Protein AF-Q083S3-F1 (afdb_monomer_lite)

Structure (mmCIF, N/CA/C/O backbone):
data_AF-Q083S3-F1
#
_entry.id   AF-Q083S3-F1
#
loop_
_atom_site.group_PDB
_atom_site.id
_atom_site.type_symbol
_atom_site.label_atom_id
_atom_site.label_alt_id
_atom_site.label_comp_id
_atom_site.label_asym_id
_atom_site.label_entity_id
_atom_site.label_seq_id
_atom_site.pdbx_PDB_ins_code
_atom_site.Cartn_x
_atom_site.Cartn_y
_atom_site.Cartn_z
_atom_site.occupancy
_atom_site.B_iso_or_equiv
_atom_site.auth_seq_id
_atom_site.auth_comp_id
_atom_site.auth_asym_id
_atom_site.auth_atom_id
_atom_site.pdbx_PDB_model_num
ATOM 1 N N . MET A 1 1 ? 2.745 14.199 5.716 1.00 61.41 1 MET A N 1
ATOM 2 C CA . MET A 1 1 ? 2.850 12.807 5.234 1.00 61.41 1 MET A CA 1
ATOM 3 C C . MET A 1 1 ? 2.649 11.907 6.439 1.00 61.41 1 MET A C 1
ATOM 5 O O . MET A 1 1 ? 3.330 12.122 7.438 1.00 61.41 1 MET A O 1
ATOM 9 N N . ASN A 1 2 ? 1.665 11.008 6.401 1.00 76.00 2 ASN A N 1
ATOM 10 C CA . ASN A 1 2 ? 1.376 10.135 7.539 1.00 76.00 2 ASN A CA 1
ATOM 11 C C . ASN A 1 2 ? 2.546 9.171 7.780 1.00 76.00 2 ASN A C 1
ATOM 13 O O . ASN A 1 2 ? 3.274 8.821 6.848 1.00 76.00 2 ASN A O 1
ATOM 17 N N . LYS A 1 3 ? 2.758 8.762 9.035 1.00 84.19 3 LYS A N 1
ATOM 18 C CA . LYS A 1 3 ? 3.854 7.851 9.392 1.00 84.19 3 LYS A CA 1
ATOM 19 C C . LYS A 1 3 ? 3.691 6.534 8.629 1.00 84.19 3 LYS A C 1
ATOM 21 O O . LYS A 1 3 ? 2.582 6.034 8.530 1.00 84.19 3 LYS A O 1
ATOM 26 N N . VAL A 1 4 ? 4.766 5.962 8.093 1.00 84.44 4 VAL A N 1
ATOM 27 C CA . VAL A 1 4 ? 4.712 4.675 7.376 1.00 84.44 4 VAL A CA 1
ATOM 28 C C . VAL A 1 4 ? 4.707 3.517 8.377 1.00 84.44 4 VAL A C 1
ATOM 30 O O . VAL A 1 4 ? 5.487 3.524 9.328 1.00 84.44 4 VAL A O 1
ATOM 33 N N . THR A 1 5 ? 3.837 2.529 8.158 1.00 87.31 5 THR A N 1
ATOM 34 C CA . THR A 1 5 ? 3.720 1.315 8.991 1.00 87.31 5 THR A CA 1
ATOM 35 C C . THR A 1 5 ? 4.246 0.076 8.288 1.00 87.31 5 THR A C 1
ATOM 37 O O . THR A 1 5 ? 4.882 -0.762 8.921 1.00 87.31 5 THR A O 1
ATOM 40 N N . LYS A 1 6 ? 3.968 -0.067 6.989 1.00 89.88 6 LYS A N 1
ATOM 41 C CA . LYS A 1 6 ? 4.386 -1.229 6.198 1.00 89.88 6 LYS A CA 1
ATOM 42 C C . LYS A 1 6 ? 4.973 -0.763 4.876 1.00 89.88 6 LYS A C 1
ATOM 44 O O . LYS A 1 6 ? 4.472 0.186 4.277 1.00 89.88 6 LYS A O 1
ATOM 49 N N . THR A 1 7 ? 6.001 -1.465 4.423 1.00 93.75 7 THR A N 1
ATOM 50 C CA . THR A 1 7 ? 6.658 -1.232 3.139 1.00 93.75 7 THR A CA 1
ATOM 51 C C . THR A 1 7 ? 6.784 -2.564 2.422 1.00 93.75 7 T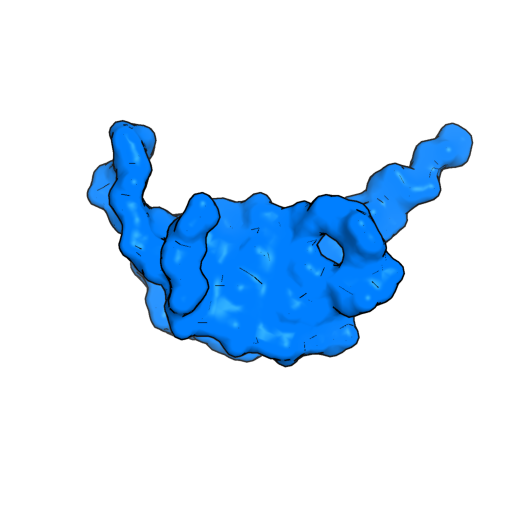HR A C 1
ATOM 53 O O . THR A 1 7 ? 7.234 -3.542 3.014 1.00 93.75 7 THR A O 1
ATOM 56 N N . PHE A 1 8 ? 6.404 -2.582 1.153 1.00 95.00 8 PHE A N 1
ATOM 57 C CA . PHE A 1 8 ? 6.438 -3.747 0.287 1.00 95.00 8 PHE A CA 1
ATOM 58 C C . PHE A 1 8 ? 7.281 -3.416 -0.940 1.00 95.00 8 PHE A C 1
ATOM 60 O O . PHE A 1 8 ? 6.977 -2.484 -1.689 1.00 95.00 8 PHE A O 1
ATOM 67 N N . SER A 1 9 ? 8.346 -4.182 -1.145 1.00 94.56 9 SER A N 1
ATOM 68 C CA . SER A 1 9 ? 9.131 -4.122 -2.375 1.00 94.56 9 SER A CA 1
ATOM 69 C C . SER A 1 9 ? 8.437 -4.983 -3.420 1.00 94.56 9 SER A C 1
ATOM 71 O O . SER A 1 9 ? 8.283 -6.183 -3.214 1.00 94.56 9 SER A O 1
ATOM 73 N N . THR A 1 10 ? 7.997 -4.374 -4.514 1.00 93.12 10 THR A N 1
ATOM 74 C CA . THR A 1 10 ? 7.319 -5.058 -5.626 1.00 93.12 10 THR A CA 1
ATOM 75 C C . THR A 1 10 ? 8.247 -5.159 -6.830 1.00 93.12 10 THR A C 1
ATOM 77 O O . THR A 1 10 ? 9.313 -4.537 -6.861 1.00 93.12 10 THR A O 1
ATOM 80 N N . LYS A 1 11 ? 7.840 -5.895 -7.868 1.00 90.19 11 LYS A N 1
ATOM 81 C CA . LYS A 1 11 ? 8.637 -5.997 -9.103 1.00 90.19 11 LYS A CA 1
ATOM 82 C C . LYS A 1 11 ? 8.839 -4.654 -9.816 1.00 90.19 11 LYS A C 1
ATOM 84 O O . LYS A 1 11 ? 9.868 -4.458 -10.458 1.00 90.19 11 LYS A O 1
ATOM 89 N N . GLN A 1 12 ? 7.867 -3.744 -9.736 1.00 86.94 12 GLN A N 1
ATOM 90 C CA . GLN A 1 12 ? 7.864 -2.488 -10.507 1.00 86.94 12 GLN A CA 1
ATOM 91 C C . GLN A 1 12 ? 8.226 -1.254 -9.665 1.00 86.94 12 GLN A C 1
ATOM 93 O O . GLN A 1 12 ? 8.598 -0.216 -10.217 1.00 86.94 12 GLN A O 1
ATOM 98 N N . GLY A 1 13 ? 8.160 -1.358 -8.338 1.00 90.88 13 GLY A N 1
ATOM 99 C CA . GLY A 1 13 ? 8.382 -0.235 -7.433 1.00 90.88 13 GLY A CA 1
ATOM 100 C C . GLY A 1 13 ? 8.253 -0.606 -5.961 1.00 90.88 13 GLY A C 1
ATOM 101 O O . GLY A 1 13 ? 8.285 -1.775 -5.582 1.00 90.88 13 GLY A O 1
ATOM 102 N N . VAL A 1 14 ? 8.054 0.397 -5.119 1.00 93.56 14 VAL A N 1
ATOM 103 C CA . VAL A 1 14 ? 7.832 0.234 -3.681 1.00 93.56 14 VAL A CA 1
ATOM 104 C C . VAL A 1 14 ? 6.434 0.722 -3.333 1.00 93.56 14 VAL A C 1
ATOM 106 O O . VAL A 1 14 ? 6.047 1.819 -3.731 1.00 93.56 14 VAL A O 1
ATOM 109 N N . VAL A 1 15 ? 5.688 -0.078 -2.573 1.00 93.81 15 VAL A N 1
ATOM 110 C CA . VAL A 1 15 ? 4.392 0.307 -2.004 1.00 93.81 15 VAL A CA 1
ATOM 111 C C . VAL A 1 15 ? 4.555 0.526 -0.506 1.00 93.81 15 VAL A C 1
ATOM 113 O O . VAL A 1 15 ? 5.061 -0.345 0.197 1.00 93.81 15 VAL A O 1
ATOM 116 N N . THR A 1 16 ? 4.121 1.671 0.006 1.00 94.00 16 THR A N 1
ATOM 117 C CA . THR A 1 16 ? 4.106 1.969 1.440 1.00 94.00 16 THR A CA 1
ATOM 118 C C . THR A 1 16 ? 2.682 2.186 1.923 1.00 94.00 16 THR A C 1
ATOM 120 O O . THR A 1 16 ? 1.866 2.785 1.229 1.00 94.00 16 THR A O 1
ATOM 123 N N . LEU A 1 17 ? 2.384 1.695 3.125 1.00 93.62 17 LEU A N 1
ATOM 124 C CA . LEU A 1 17 ? 1.132 1.952 3.828 1.00 93.62 17 LEU A CA 1
ATOM 125 C C . LEU A 1 17 ? 1.390 2.849 5.031 1.00 93.62 17 LEU A C 1
ATOM 127 O O . LEU A 1 17 ? 2.317 2.596 5.811 1.00 93.62 17 LEU A O 1
ATOM 131 N N . SER A 1 18 ? 0.550 3.858 5.221 1.00 93.38 18 SER A N 1
ATOM 132 C CA . SER A 1 18 ? 0.603 4.705 6.405 1.00 93.38 18 SER A CA 1
ATOM 133 C C . SER A 1 18 ? 0.076 4.000 7.658 1.00 93.38 18 SER A C 1
ATOM 135 O O . SER A 1 18 ? -0.589 2.968 7.608 1.00 93.38 18 SER A O 1
ATOM 137 N N . THR A 1 19 ? 0.355 4.577 8.822 1.00 91.44 19 THR A N 1
ATOM 138 C CA . THR A 1 19 ? -0.404 4.339 10.050 1.00 91.44 19 THR A CA 1
ATOM 139 C C . THR A 1 19 ? -1.852 4.751 9.821 1.00 91.44 19 THR A C 1
ATOM 141 O O . THR A 1 19 ? -2.069 5.760 9.137 1.00 91.44 19 THR A O 1
ATOM 144 N N . PRO A 1 20 ? -2.828 4.028 10.395 1.00 92.31 20 PRO A N 1
ATOM 145 C CA . PRO A 1 20 ? -4.213 4.467 10.394 1.00 92.31 20 PRO A CA 1
ATOM 146 C C . PRO A 1 20 ? -4.351 5.882 10.971 1.00 92.31 20 PRO A C 1
ATOM 148 O O . PRO A 1 20 ? -3.719 6.208 11.977 1.00 92.31 20 PRO A O 1
ATOM 151 N N . PHE A 1 21 ? -5.157 6.724 10.332 1.00 90.88 21 PHE A N 1
ATOM 152 C CA . PHE A 1 21 ? -5.415 8.104 10.744 1.00 90.88 21 PHE A CA 1
ATOM 153 C C . PHE A 1 21 ? -6.888 8.467 10.547 1.00 90.88 21 PHE A C 1
ATOM 155 O O . PHE A 1 21 ? -7.576 7.886 9.713 1.00 90.88 21 PHE A O 1
ATOM 162 N N . PHE A 1 22 ? -7.391 9.427 11.319 1.00 90.69 22 PHE A N 1
ATOM 163 C CA . PHE A 1 22 ? -8.753 9.935 11.151 1.00 90.69 22 PHE A CA 1
ATOM 164 C C . PHE A 1 22 ? -8.776 11.111 10.174 1.00 90.69 22 PHE A C 1
ATOM 166 O O . PHE A 1 22 ? -7.833 11.900 10.112 1.00 90.69 22 PHE A O 1
ATOM 173 N N . THR A 1 23 ? -9.875 11.247 9.434 1.00 86.12 23 THR A N 1
ATOM 174 C CA . THR A 1 23 ? -10.143 12.423 8.595 1.00 86.12 23 THR A CA 1
ATOM 175 C C . THR A 1 23 ? -11.495 13.003 8.972 1.00 86.12 23 THR A C 1
ATOM 177 O O . THR A 1 23 ? -12.377 12.265 9.391 1.00 86.12 23 THR A O 1
ATOM 180 N N . LEU A 1 24 ? -11.682 14.312 8.790 1.00 85.12 24 LEU A N 1
ATOM 181 C CA . LEU A 1 24 ? -12.949 14.983 9.116 1.00 85.12 24 LEU A CA 1
ATOM 182 C C . LEU A 1 24 ? -14.150 14.441 8.318 1.00 85.12 24 LEU A C 1
ATOM 184 O O . LEU A 1 24 ? -15.284 14.606 8.745 1.00 85.12 24 LEU A O 1
ATOM 188 N N . MET A 1 25 ? -13.899 13.808 7.168 1.00 85.44 25 MET A N 1
ATOM 189 C CA . MET A 1 25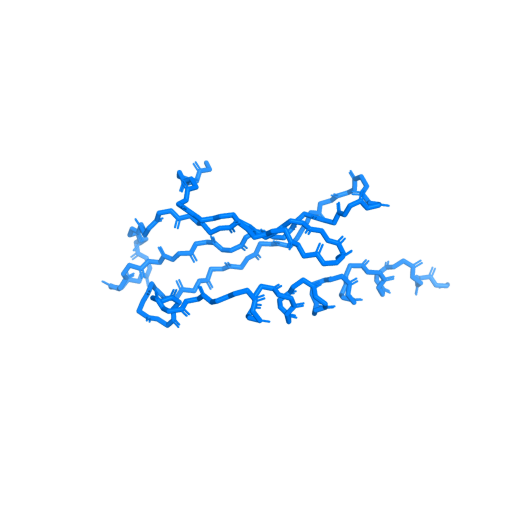 ? -14.930 13.374 6.217 1.00 85.44 25 MET A CA 1
ATOM 190 C C . MET A 1 25 ? -15.355 11.911 6.397 1.00 85.44 25 MET A C 1
ATOM 192 O O . MET A 1 25 ? -16.282 11.470 5.725 1.00 85.44 25 MET A O 1
ATOM 196 N N . HIS A 1 26 ? -14.672 11.147 7.256 1.00 83.19 26 HIS A N 1
ATOM 197 C CA . HIS A 1 26 ? -14.918 9.716 7.421 1.00 83.19 26 HIS A CA 1
ATOM 198 C C . HIS A 1 26 ? -14.965 9.353 8.903 1.00 83.19 26 HIS A C 1
ATOM 200 O O . HIS A 1 26 ? -14.036 9.652 9.651 1.00 83.19 26 HIS A O 1
ATOM 206 N N . GLU A 1 27 ? -16.016 8.642 9.310 1.00 85.56 27 GLU A N 1
ATOM 207 C CA . GLU A 1 27 ? -16.157 8.125 10.679 1.00 85.56 27 GLU A CA 1
ATOM 208 C C . GLU A 1 27 ? -15.137 7.016 10.988 1.00 85.56 27 GLU A C 1
ATOM 210 O O . GLU A 1 27 ? -14.769 6.788 12.140 1.00 85.56 27 GLU A O 1
ATOM 215 N N . GLN A 1 28 ? -14.648 6.331 9.950 1.00 89.06 28 GLN A N 1
ATOM 216 C CA . GLN A 1 28 ? -13.681 5.244 10.062 1.00 89.06 28 GLN A CA 1
ATOM 217 C C . GLN A 1 28 ? -12.243 5.729 9.856 1.00 89.06 28 GLN A C 1
ATOM 219 O O . GLN A 1 28 ? -11.975 6.631 9.056 1.00 89.06 28 GLN A O 1
ATOM 224 N N . GLN A 1 29 ? -11.299 5.069 10.537 1.00 92.44 29 GLN A N 1
ATOM 225 C CA . GLN A 1 29 ? -9.871 5.278 10.296 1.00 92.44 29 GLN A CA 1
ATOM 226 C C . GLN A 1 29 ? -9.516 4.954 8.847 1.00 92.44 29 GLN A C 1
ATOM 228 O O . GLN A 1 29 ? -10.004 3.984 8.273 1.00 92.44 29 GLN A O 1
ATOM 233 N N . GLN A 1 30 ? -8.621 5.754 8.291 1.00 94.00 30 GLN A N 1
ATOM 234 C CA . GLN A 1 30 ? -8.129 5.667 6.930 1.00 94.00 30 GLN A CA 1
ATOM 235 C C . GLN A 1 30 ? -6.663 5.243 6.923 1.00 94.00 30 GLN A C 1
ATOM 237 O O . GLN A 1 30 ? -5.912 5.545 7.848 1.00 94.00 30 GLN A O 1
ATOM 242 N N . VAL A 1 31 ? -6.245 4.562 5.864 1.00 93.31 31 VAL A N 1
ATOM 243 C CA . VAL A 1 31 ? -4.848 4.232 5.575 1.00 93.31 31 VAL A CA 1
ATOM 244 C C . VAL A 1 31 ? -4.524 4.727 4.176 1.00 93.31 31 VAL A C 1
ATOM 246 O O . VAL A 1 31 ? -5.311 4.587 3.243 1.00 93.31 31 VAL A O 1
ATOM 249 N N . GLU A 1 32 ? -3.348 5.316 4.029 1.00 93.50 32 GLU A N 1
ATOM 250 C CA . GLU A 1 32 ? -2.837 5.801 2.758 1.00 93.50 32 GLU A CA 1
ATOM 251 C C . GLU A 1 32 ? -1.873 4.766 2.175 1.00 93.50 32 GLU A C 1
ATOM 253 O O . GLU A 1 32 ? -0.917 4.372 2.843 1.00 93.50 32 GLU A O 1
ATOM 258 N N . ALA A 1 33 ? -2.123 4.325 0.943 1.00 92.94 33 ALA A N 1
ATOM 259 C CA . ALA A 1 33 ? -1.220 3.485 0.172 1.00 92.94 33 ALA A CA 1
ATOM 260 C C . ALA A 1 33 ? -0.534 4.315 -0.912 1.00 92.94 33 ALA A C 1
ATOM 262 O O . ALA A 1 33 ? -1.198 4.921 -1.758 1.00 92.94 33 ALA A O 1
ATOM 263 N N . ILE A 1 34 ? 0.794 4.319 -0.906 1.00 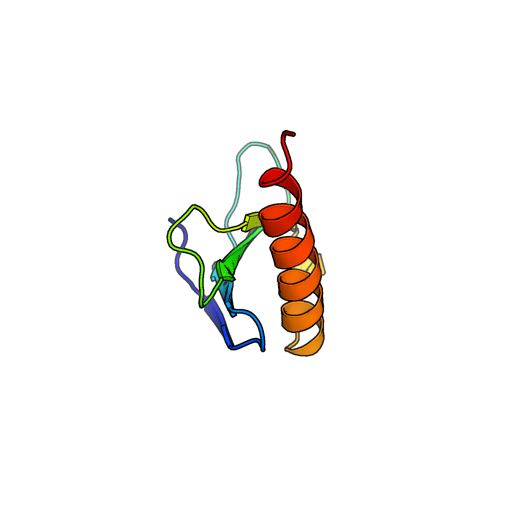92.25 34 ILE A N 1
ATOM 264 C CA . ILE A 1 34 ? 1.615 5.094 -1.831 1.00 92.25 34 ILE A CA 1
ATOM 265 C C . ILE A 1 34 ? 2.484 4.129 -2.630 1.00 92.25 34 ILE A C 1
ATOM 267 O O . ILE A 1 34 ? 3.255 3.369 -2.058 1.00 92.25 34 ILE A O 1
ATOM 271 N N . TYR A 1 35 ? 2.384 4.172 -3.953 1.00 92.56 35 TYR A N 1
ATOM 272 C CA . TYR A 1 35 ? 3.260 3.462 -4.878 1.00 92.56 35 TYR A CA 1
ATOM 273 C C . TYR A 1 35 ? 4.290 4.418 -5.466 1.00 92.56 35 TYR A C 1
ATOM 275 O O . TYR A 1 35 ? 3.923 5.432 -6.059 1.00 92.56 35 TYR A O 1
ATOM 283 N N . LYS A 1 36 ? 5.570 4.058 -5.364 1.00 90.56 36 LYS A N 1
ATOM 284 C CA . LYS A 1 36 ? 6.684 4.732 -6.025 1.00 90.56 36 LYS A CA 1
ATOM 285 C C . LYS A 1 36 ? 7.349 3.780 -7.033 1.00 90.56 36 LYS A C 1
ATOM 287 O O . LYS A 1 36 ? 7.941 2.793 -6.598 1.00 90.56 36 LYS A O 1
ATOM 292 N N . PRO A 1 37 ? 7.287 4.054 -8.346 1.00 89.56 37 PRO A N 1
ATOM 293 C CA . PRO A 1 37 ? 7.943 3.233 -9.368 1.00 89.56 37 PRO A CA 1
ATOM 294 C C . PRO A 1 37 ? 9.477 3.284 -9.275 1.00 89.56 37 PRO A C 1
ATOM 296 O O . PRO A 1 37 ? 10.049 4.310 -8.910 1.00 89.56 37 PRO A O 1
ATOM 299 N N . ASN A 1 38 ? 10.151 2.191 -9.653 1.00 85.06 38 ASN A N 1
ATOM 300 C CA . ASN A 1 38 ? 11.621 2.098 -9.636 1.00 85.06 38 ASN A CA 1
ATOM 301 C C . ASN A 1 38 ? 12.289 2.938 -10.740 1.00 85.06 38 ASN A C 1
ATOM 303 O O . ASN A 1 38 ? 13.353 3.509 -10.525 1.00 85.06 38 ASN A O 1
ATOM 307 N N . ASN A 1 39 ? 11.659 3.017 -11.917 1.00 78.69 39 ASN A N 1
ATOM 308 C CA . ASN A 1 39 ? 12.277 3.550 -13.140 1.00 78.69 39 ASN A CA 1
ATOM 309 C C . ASN A 1 39 ? 11.651 4.872 -13.611 1.00 78.69 39 ASN A C 1
ATOM 311 O O . ASN A 1 39 ? 11.771 5.232 -14.780 1.00 78.69 39 ASN A O 1
ATOM 315 N N . TYR A 1 40 ? 10.937 5.578 -12.736 1.00 70.06 40 TYR A N 1
ATOM 316 C CA . TYR A 1 40 ? 10.255 6.817 -13.090 1.00 70.06 40 TYR A CA 1
ATOM 317 C C . TYR A 1 40 ? 10.496 7.878 -12.017 1.00 70.06 40 TYR A C 1
ATOM 319 O O . TYR A 1 40 ? 10.197 7.672 -10.844 1.00 70.06 40 TYR A O 1
ATOM 327 N N . ASN A 1 41 ? 11.048 9.017 -12.441 1.00 68.31 41 ASN A N 1
ATOM 328 C CA . ASN A 1 41 ? 11.379 10.149 -11.569 1.00 68.31 41 ASN A CA 1
ATOM 329 C C . ASN A 1 41 ? 10.189 11.090 -11.307 1.00 68.31 41 ASN A C 1
ATOM 331 O O . ASN A 1 41 ? 10.357 12.098 -10.624 1.00 68.31 41 ASN A O 1
ATOM 335 N N . GLY A 1 42 ? 9.007 10.806 -11.864 1.00 65.88 42 GLY A N 1
ATOM 336 C CA . GLY A 1 42 ? 7.800 11.593 -11.615 1.00 65.88 42 GLY A CA 1
ATOM 337 C C . GLY A 1 42 ? 6.998 11.110 -10.404 1.00 65.88 42 GLY A C 1
ATOM 338 O O . GLY A 1 42 ? 7.440 10.270 -9.617 1.00 65.88 42 GLY A O 1
ATOM 339 N N . TRP A 1 43 ? 5.801 11.674 -10.245 1.00 65.44 43 TRP A N 1
ATOM 340 C CA . TRP A 1 43 ? 4.927 11.391 -9.109 1.00 65.44 43 TRP A CA 1
ATOM 341 C C . TRP A 1 43 ? 4.422 9.944 -9.144 1.00 65.44 43 TRP A C 1
ATOM 343 O O . TRP A 1 43 ? 4.014 9.431 -10.184 1.00 65.44 43 TRP A O 1
ATOM 353 N N . GLY A 1 44 ? 4.473 9.284 -7.988 1.00 80.38 44 GLY A N 1
ATOM 354 C CA . GLY A 1 44 ? 3.872 7.972 -7.782 1.00 80.38 44 GLY A CA 1
ATOM 355 C C . GLY A 1 44 ? 2.341 8.024 -7.727 1.00 80.38 44 GLY A C 1
ATOM 356 O O . GLY A 1 44 ? 1.730 9.068 -7.944 1.00 80.38 44 GLY A O 1
ATOM 357 N N . MET A 1 45 ? 1.708 6.903 -7.384 1.00 88.00 45 MET A N 1
ATOM 358 C CA . MET A 1 45 ? 0.266 6.867 -7.118 1.00 88.00 45 MET A CA 1
ATOM 359 C C . MET A 1 45 ? 0.015 6.868 -5.615 1.00 88.00 45 MET A C 1
ATOM 361 O O . MET A 1 45 ? 0.631 6.095 -4.891 1.00 88.00 45 MET A O 1
ATOM 365 N N . CYS A 1 46 ? -0.926 7.687 -5.156 1.00 90.19 46 CYS A N 1
ATOM 366 C CA . CYS A 1 46 ? -1.441 7.633 -3.795 1.00 90.19 46 CYS A CA 1
ATOM 367 C C . CYS A 1 46 ? -2.935 7.297 -3.823 1.00 90.19 46 CYS A C 1
ATOM 369 O O . CYS A 1 46 ? -3.676 7.826 -4.656 1.00 90.19 46 CYS A O 1
ATOM 371 N N . LYS A 1 47 ? -3.378 6.413 -2.927 1.00 91.25 47 LYS A N 1
ATOM 372 C CA . LYS A 1 47 ? -4.793 6.108 -2.719 1.00 91.25 47 LYS A CA 1
ATOM 373 C C . LYS A 1 47 ? -5.087 5.886 -1.238 1.00 91.25 47 LYS A C 1
ATOM 375 O O . LYS A 1 47 ? -4.330 5.215 -0.544 1.00 91.25 47 LYS A O 1
ATOM 380 N N . THR A 1 48 ? -6.211 6.418 -0.774 1.00 92.06 48 THR A N 1
ATOM 381 C CA . THR A 1 48 ? -6.710 6.213 0.590 1.00 92.06 48 THR A CA 1
ATOM 382 C C . THR A 1 48 ? -7.731 5.078 0.616 1.00 92.06 48 THR A C 1
ATOM 384 O O . THR A 1 48 ? -8.534 4.941 -0.309 1.00 92.06 48 THR A O 1
ATOM 387 N N . PHE A 1 49 ? -7.678 4.269 1.668 1.00 91.06 49 PHE A N 1
ATOM 388 C CA . PHE A 1 49 ? -8.578 3.150 1.931 1.00 91.06 49 PHE A CA 1
ATOM 389 C C . PHE A 1 49 ? -9.089 3.215 3.367 1.00 91.06 49 PHE A C 1
ATOM 391 O O . PHE A 1 49 ? -8.391 3.733 4.245 1.00 91.06 49 PHE A O 1
ATOM 398 N N . ASN A 1 50 ? -10.240 2.598 3.635 1.00 92.31 50 ASN A N 1
ATOM 399 C CA . ASN A 1 50 ? -10.652 2.363 5.014 1.00 92.31 50 ASN A CA 1
ATOM 400 C C . ASN A 1 50 ? -9.658 1.395 5.669 1.00 92.31 50 ASN A C 1
ATOM 402 O O . ASN A 1 50 ? -9.309 0.359 5.103 1.00 92.31 50 ASN A O 1
ATOM 406 N N . ALA A 1 51 ? -9.215 1.695 6.888 1.00 89.50 51 ALA A N 1
ATOM 407 C CA . ALA A 1 51 ? -8.198 0.910 7.588 1.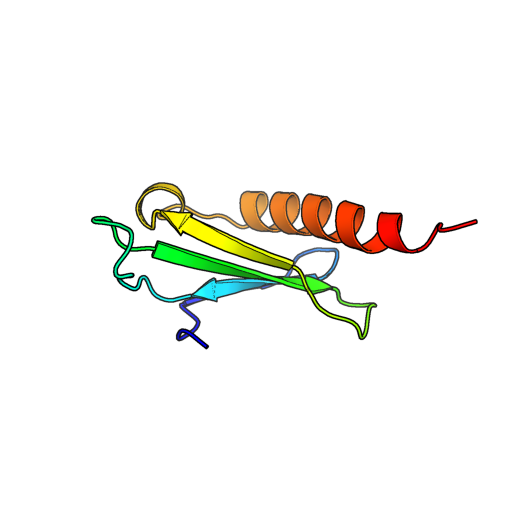00 89.50 51 ALA A CA 1
ATOM 408 C C . ALA A 1 51 ? -8.609 -0.561 7.782 1.00 89.50 51 ALA A C 1
ATOM 410 O O . ALA A 1 51 ? -7.759 -1.449 7.789 1.00 89.50 51 ALA A O 1
ATOM 411 N N . ILE A 1 52 ? -9.914 -0.820 7.907 1.00 89.62 52 ILE A N 1
ATOM 412 C CA . ILE A 1 52 ? -10.473 -2.166 8.080 1.00 89.62 52 ILE A CA 1
ATOM 413 C C . ILE A 1 52 ? -10.260 -3.015 6.817 1.00 89.62 52 ILE A C 1
ATOM 415 O O . ILE A 1 52 ? -9.877 -4.181 6.926 1.00 89.62 52 ILE A O 1
ATOM 419 N N . GLU A 1 53 ? -10.427 -2.425 5.630 1.00 86.81 53 GLU A N 1
ATOM 420 C CA . GLU A 1 53 ? -10.302 -3.112 4.333 1.00 86.81 53 GLU A CA 1
ATOM 421 C C . GLU A 1 53 ? -8.868 -3.576 4.066 1.00 86.81 53 GLU A C 1
ATOM 423 O O . GLU A 1 53 ? -8.649 -4.603 3.431 1.00 86.81 53 GLU A O 1
ATOM 428 N N . VAL A 1 54 ? -7.885 -2.837 4.584 1.00 87.81 54 VAL A N 1
ATOM 429 C CA . VAL A 1 54 ? -6.453 -3.104 4.378 1.00 87.81 54 VAL A CA 1
ATOM 430 C C . VAL A 1 54 ? -5.756 -3.657 5.624 1.00 87.81 54 VAL A C 1
ATOM 432 O O . VAL A 1 54 ? -4.527 -3.715 5.686 1.00 87.81 54 VAL A O 1
ATOM 435 N N . SER A 1 55 ? -6.524 -4.112 6.618 1.00 86.25 55 SER A N 1
ATOM 436 C CA . SER A 1 55 ? -5.996 -4.724 7.848 1.00 86.25 55 SER A CA 1
ATOM 437 C C . SER A 1 55 ? -5.059 -5.908 7.554 1.00 86.25 55 SER A C 1
ATOM 439 O O . SER A 1 55 ? -3.969 -6.005 8.127 1.00 86.25 55 SER A O 1
ATOM 441 N N . ASN A 1 56 ? -5.431 -6.732 6.570 1.00 89.19 56 ASN A N 1
ATOM 442 C CA . ASN A 1 56 ? -4.679 -7.900 6.107 1.00 89.19 56 ASN A CA 1
ATOM 443 C C . ASN A 1 56 ? -3.928 -7.664 4.788 1.00 89.19 56 ASN A C 1
ATOM 445 O O . ASN A 1 56 ? -3.693 -8.615 4.054 1.00 89.19 56 ASN A O 1
ATOM 449 N N . PHE A 1 57 ? -3.538 -6.425 4.475 1.00 91.44 57 PHE A N 1
ATOM 450 C CA . PHE A 1 57 ? -2.825 -6.126 3.230 1.00 91.44 57 PHE A CA 1
ATOM 451 C C . PHE A 1 57 ? -1.518 -6.929 3.115 1.00 91.44 57 PHE A C 1
ATOM 453 O O . PHE A 1 57 ? -0.625 -6.814 3.968 1.00 91.44 57 PHE A O 1
ATOM 460 N N . THR A 1 58 ? -1.424 -7.738 2.060 1.00 94.88 58 THR A N 1
ATOM 461 C CA . THR A 1 58 ? -0.335 -8.686 1.806 1.00 94.88 58 THR A CA 1
ATOM 462 C C . THR A 1 58 ? 0.603 -8.218 0.690 1.00 94.88 58 THR A C 1
ATOM 464 O O . THR A 1 58 ? 0.357 -7.233 -0.005 1.00 94.88 58 THR A O 1
ATOM 467 N N . GLN A 1 59 ? 1.684 -8.973 0.471 1.00 95.06 59 GLN A N 1
ATOM 468 C CA . GLN A 1 59 ? 2.575 -8.765 -0.672 1.00 95.06 59 GLN A CA 1
ATOM 469 C C . GLN A 1 59 ? 1.845 -8.922 -2.018 1.00 95.06 59 GLN A C 1
ATOM 471 O O . GLN A 1 59 ? 2.149 -8.193 -2.956 1.00 95.06 59 GLN A O 1
ATOM 476 N N . ALA A 1 60 ? 0.884 -9.847 -2.132 1.00 94.62 60 ALA A N 1
ATOM 477 C CA . ALA A 1 60 ? 0.140 -10.042 -3.378 1.00 94.62 60 ALA A CA 1
ATOM 478 C C . ALA A 1 60 ? -0.724 -8.815 -3.712 1.00 94.62 60 ALA A C 1
ATOM 480 O O . ALA A 1 60 ? -0.761 -8.378 -4.863 1.00 94.62 60 ALA A O 1
ATOM 481 N N . ASP A 1 61 ? -1.337 -8.210 -2.692 1.00 93.94 61 ASP A N 1
ATOM 482 C CA . ASP A 1 61 ? -2.098 -6.965 -2.834 1.00 93.94 61 ASP A CA 1
ATOM 483 C C . ASP A 1 61 ? -1.183 -5.803 -3.241 1.00 93.94 61 ASP A C 1
ATOM 485 O O . ASP A 1 61 ? -1.539 -5.002 -4.108 1.00 93.94 61 ASP A O 1
ATOM 489 N N . ALA A 1 62 ? 0.028 -5.746 -2.673 1.00 93.50 62 ALA A N 1
ATOM 490 C CA . ALA A 1 62 ? 1.043 -4.766 -3.050 1.00 93.50 62 ALA A CA 1
ATOM 491 C C . ALA A 1 62 ? 1.448 -4.894 -4.527 1.00 93.50 62 ALA A C 1
ATOM 493 O O . ALA A 1 62 ? 1.504 -3.888 -5.230 1.00 93.50 62 ALA A O 1
ATOM 494 N N . GLU A 1 63 ? 1.697 -6.115 -5.014 1.00 94.69 63 GLU A N 1
ATOM 495 C CA . GLU A 1 63 ? 2.052 -6.382 -6.417 1.00 94.69 63 GLU A CA 1
ATOM 496 C C . GLU A 1 63 ? 0.914 -6.010 -7.377 1.00 94.69 63 GLU A C 1
ATOM 498 O O . GLU A 1 63 ? 1.153 -5.411 -8.431 1.00 94.69 63 GLU A O 1
ATOM 503 N N . LEU A 1 64 ? -0.335 -6.315 -7.008 1.00 93.25 64 LEU A N 1
ATOM 504 C CA . LEU A 1 64 ? -1.508 -5.937 -7.797 1.00 93.25 64 LEU A CA 1
ATOM 505 C C . LEU A 1 64 ? -1.687 -4.413 -7.839 1.00 93.25 64 LEU A C 1
ATOM 507 O O . LEU A 1 64 ? -1.945 -3.845 -8.906 1.00 93.25 64 LEU A O 1
ATOM 511 N N . PHE A 1 65 ? -1.523 -3.742 -6.695 1.00 92.38 65 PHE A N 1
ATOM 512 C CA . PHE A 1 65 ? -1.589 -2.286 -6.601 1.00 92.38 65 PHE A CA 1
ATOM 513 C C . PHE A 1 65 ? -0.491 -1.629 -7.441 1.00 92.38 65 PHE A C 1
ATOM 515 O O . PHE A 1 65 ? -0.797 -0.751 -8.247 1.00 92.38 65 PHE A O 1
ATOM 522 N N . ALA A 1 66 ? 0.754 -2.097 -7.317 1.00 91.94 66 ALA A N 1
ATOM 523 C CA . ALA A 1 66 ? 1.886 -1.626 -8.109 1.00 91.94 66 ALA A CA 1
ATOM 524 C C . ALA A 1 66 ? 1.649 -1.821 -9.611 1.00 91.94 66 ALA A C 1
ATOM 526 O O . ALA A 1 66 ? 1.792 -0.864 -10.363 1.00 91.94 66 ALA A O 1
ATOM 527 N N . THR A 1 67 ? 1.173 -2.993 -10.042 1.00 91.06 67 THR A N 1
ATOM 528 C CA . THR A 1 67 ? 0.895 -3.273 -11.465 1.00 91.06 67 THR A CA 1
ATOM 529 C C . THR A 1 67 ? -0.197 -2.365 -12.016 1.00 91.06 67 THR A C 1
ATOM 531 O O . THR A 1 67 ? -0.072 -1.812 -13.111 1.00 91.06 67 THR A O 1
ATOM 534 N N . THR A 1 68 ? -1.260 -2.155 -11.239 1.00 89.25 68 THR A N 1
ATOM 535 C CA . THR A 1 68 ? -2.359 -1.264 -11.625 1.00 89.25 68 THR A CA 1
ATOM 536 C C . THR A 1 68 ? -1.895 0.192 -11.698 1.00 89.25 68 THR A C 1
ATOM 538 O O . THR A 1 68 ? -2.254 0.915 -12.629 1.00 89.25 68 THR A O 1
ATOM 541 N N . ALA A 1 69 ? -1.101 0.634 -10.723 1.00 88.75 69 ALA A N 1
ATOM 542 C CA . ALA A 1 69 ? -0.576 1.990 -10.663 1.00 88.75 69 ALA A CA 1
ATOM 543 C C . ALA A 1 69 ? 0.441 2.257 -11.782 1.00 88.75 69 ALA A C 1
ATOM 545 O O . ALA A 1 69 ? 0.341 3.274 -12.463 1.00 88.75 69 ALA A O 1
ATOM 546 N N . ASP A 1 70 ? 1.368 1.330 -12.022 1.00 86.69 70 ASP A N 1
ATOM 547 C CA . ASP A 1 70 ? 2.377 1.406 -13.080 1.00 86.69 70 ASP A CA 1
ATOM 548 C C . ASP A 1 70 ? 1.729 1.448 -14.471 1.00 86.69 70 ASP A C 1
ATOM 550 O O . ASP A 1 70 ? 2.092 2.289 -15.293 1.00 86.69 70 ASP A O 1
ATOM 554 N N . SER A 1 71 ? 0.692 0.634 -14.709 1.00 84.06 71 SER A N 1
ATOM 555 C CA . SER A 1 71 ? -0.100 0.688 -15.945 1.00 84.06 71 SER A CA 1
ATOM 556 C C . SER A 1 71 ? -0.728 2.071 -16.162 1.00 84.06 71 SER A C 1
ATOM 558 O O . SER A 1 71 ? -0.612 2.639 -17.247 1.00 84.06 71 SER A O 1
ATOM 560 N N . LYS A 1 72 ? -1.327 2.667 -15.124 1.00 80.81 72 LYS A N 1
ATOM 561 C CA . LYS A 1 72 ? -1.943 4.003 -15.215 1.00 80.81 72 LYS A CA 1
ATOM 562 C C . LYS A 1 72 ? -0.921 5.122 -15.420 1.00 80.81 72 LYS A C 1
ATOM 564 O O . LYS A 1 72 ? -1.191 6.047 -16.181 1.00 80.81 72 LYS A O 1
ATOM 569 N N . LEU A 1 73 ? 0.240 5.031 -14.772 1.00 77.38 73 LEU A N 1
ATOM 570 C CA . LEU A 1 73 ? 1.315 6.019 -14.901 1.00 77.38 73 LEU A CA 1
ATOM 571 C C . LEU A 1 73 ? 1.977 5.971 -16.287 1.00 77.38 73 LEU A C 1
ATOM 573 O O . LEU A 1 73 ? 2.307 7.015 -16.840 1.00 77.38 73 LEU A O 1
ATOM 577 N N . ARG A 1 74 ? 2.138 4.781 -16.882 1.00 70.31 74 ARG A N 1
ATOM 578 C CA . ARG A 1 74 ? 2.764 4.631 -18.209 1.00 70.31 74 ARG A CA 1
ATOM 579 C C . ARG A 1 74 ? 1.842 4.986 -19.373 1.00 70.31 74 ARG A C 1
ATOM 581 O O . ARG A 1 74 ? 2.333 5.412 -20.414 1.00 70.31 74 ARG A O 1
ATOM 588 N N . LEU A 1 75 ? 0.526 4.845 -19.217 1.00 60.69 75 LEU A N 1
ATOM 589 C CA . LEU A 1 75 ? -0.432 5.171 -20.281 1.00 60.69 75 LEU A CA 1
ATOM 590 C C . LEU A 1 75 ? -0.601 6.684 -20.508 1.00 60.69 75 LEU A C 1
ATOM 592 O O . LEU A 1 75 ? -0.916 7.088 -21.621 1.00 60.69 75 LEU A O 1
ATOM 596 N N . GLN A 1 76 ? -0.322 7.535 -19.514 1.00 53.94 76 GLN A N 1
ATOM 597 C CA . GLN A 1 76 ? -0.413 8.997 -19.675 1.00 53.94 76 GLN A CA 1
ATOM 598 C C . GLN A 1 76 ? 0.753 9.628 -20.470 1.00 53.94 76 GLN A C 1
ATOM 600 O O . GLN A 1 76 ? 0.780 10.842 -20.642 1.00 53.94 76 GLN A O 1
ATOM 605 N N . GLY A 1 77 ? 1.695 8.824 -20.984 1.00 48.66 77 GLY A N 1
ATOM 606 C CA . GLY A 1 77 ? 2.807 9.277 -21.834 1.00 48.66 77 GLY A CA 1
ATOM 607 C C .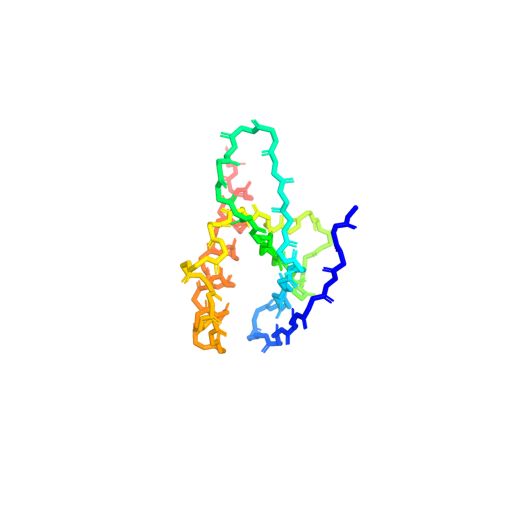 GLY A 1 77 ? 2.566 9.195 -23.348 1.00 48.66 77 GLY A C 1
ATOM 608 O O . GLY A 1 77 ? 3.419 9.647 -24.104 1.00 48.66 77 GLY A O 1
ATOM 609 N N . TYR A 1 78 ? 1.434 8.645 -23.804 1.00 44.06 78 TYR A N 1
ATOM 610 C CA . TYR A 1 78 ? 1.028 8.650 -25.218 1.00 44.06 78 TYR A CA 1
ATOM 611 C C . TYR A 1 78 ? -0.097 9.670 -25.445 1.00 44.06 78 TYR A C 1
ATOM 613 O O . TYR A 1 78 ? -1.225 9.317 -25.778 1.00 44.06 78 TYR A O 1
ATOM 621 N N . ALA A 1 79 ? 0.201 10.954 -25.249 1.00 39.22 79 ALA A N 1
ATOM 622 C CA . ALA A 1 79 ? -0.502 11.998 -25.987 1.00 39.22 79 ALA A CA 1
ATOM 623 C C . ALA A 1 79 ? 0.259 12.166 -27.309 1.00 39.22 79 ALA A C 1
ATOM 625 O 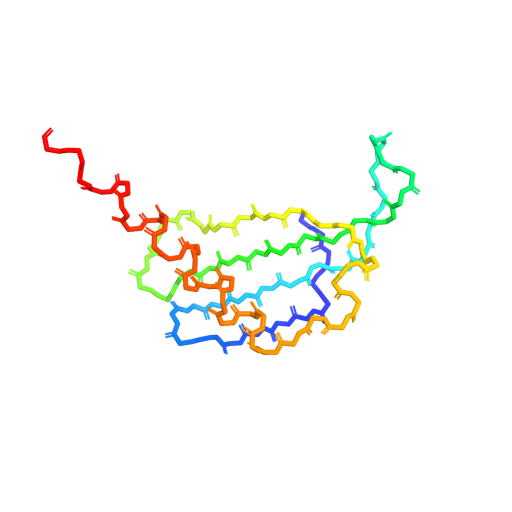O . ALA A 1 79 ? 1.273 12.862 -27.358 1.00 39.22 79 ALA A O 1
ATOM 626 N N . ALA A 1 80 ? -0.160 11.386 -28.310 1.00 36.72 80 ALA A N 1
ATOM 627 C CA . ALA A 1 80 ? 0.230 11.558 -29.707 1.00 36.72 80 ALA A CA 1
ATOM 628 C C . ALA A 1 80 ? -0.337 12.867 -30.274 1.00 36.72 80 ALA A C 1
ATOM 630 O O . ALA A 1 80 ? -1.416 13.290 -29.793 1.00 36.72 80 ALA A O 1
#

Secondary structure (DSSP, 8-state):
-PPEEEEEE-SSEEEEEEPPEEETTEEEEEEEEEEEESS--S--EEEEEETTTTTT--HHHHHHHHHHHHHHHHHTT---

pLDDT: mean 84.78, std 13.14, range [36.72, 95.06]

Organism: Shewanella frigidimarina (strain NCIMB 400) (NCBI:txid318167)

Radius of gyration: 13.38 Å; chains: 1; bounding box: 28×25×41 Å

Sequence (80 aa):
MNKVTKTFSTKQGVVTLSTPFFTLMHEQQQVEAIYKPNNYNGWGMCKTFNAIEVSNFTQADAELFATTADSKLRLQGYAA

Foldseek 3Di:
DAAWDDWAQEPFFIKTKHDFDDDPVDPATKIKIWTDGPPDPDGTDIDIDGCVVCVPPDNVNVHVVNVVRVVVVVVVPPPD